Protein AF-A0A9K3DN41-F1 (afdb_monomer)

Organism: Helianthus annuus (NCBI:txid4232)

Solvent-accessible surface area (backbone atoms only — not comparable to full-atom values): 9254 Å² total; per-residue (Å²): 136,83,79,81,86,83,73,89,73,73,89,72,86,85,68,67,60,67,69,46,67,69,48,98,64,62,65,70,59,34,52,51,52,49,49,46,67,68,47,68,60,50,66,60,47,51,52,51,35,56,78,68,56,52,70,93,49,90,78,83,83,76,79,87,77,72,82,75,77,80,87,76,89,66,69,100,82,67,77,88,73,93,72,80,91,76,95,65,92,69,74,60,48,9,84,88,74,70,71,47,57,52,33,24,34,35,72,85,71,53,66,26,20,50,87,76,44,72,83,50,61,48,38,94,88,76,67,46,73,53,85,41,78,44,74,61,127

Sequence (137 aa):
MGYPSGKKQTILVFVNFTDIMSKNTNQPKRETEFALNALMEIPSQYQATVELNLLGAQTGYSPGTVPLPPPFAGNPHEMPTSSSSTNDNKVSVCPICLTRPKDLTFGCGHQTCCECGVELSYCPFCGNLIQTKVVLR

pLDDT: mean 82.21, std 17.53, range [37.19, 97.81]

InterPro domains:
  IPR001841 Zinc finger, RING-type [PS50089] (94-126)
  IPR010734 Copine, C-terminal [PF07002] (10-56)
  IPR013083 Zinc finger, RING/FYVE/PHD-type [G3DSA:3.30.40.10] (74-136)
  IPR052079 E3 ubiquitin-ligases/Copine domain-containing protein [PTHR45751] (14-127)

Secondary structure (DSSP, 8-state):
-PPPTT----------HHHHHTSSS-HHHHHHHHHHHHHTTHHHHHHHHHHTT-TT---S-----PPPPP---S-TT---------------B-TTTSSSB--EEETTS-EE-HHHHTT-SB-TTT--B---EEE--

Radius of gyration: 24.78 Å; Cα contacts (8 Å, |Δi|>4): 104; chains: 1; bounding box: 57×48×57 Å

Foldseek 3Di:
DDDDPDDPLPPDADDDLCVLVVDPDDPVVSVVVRCCSVPVSVVVNVVVCVVVVVVPDDDDDDPPDDDDDPDDPDDPPDDDDDDDDDDDPDQPAFSVVSPHHFQKAFPVGDTGNCVVPVPDQADPPPRDGGPDMDGHD

Structure (mmCIF, N/CA/C/O backbone):
data_AF-A0A9K3DN41-F1
#
_entry.id   AF-A0A9K3DN41-F1
#
loop_
_atom_site.group_PDB
_atom_site.id
_atom_site.type_symbol
_atom_site.label_atom_id
_atom_site.label_alt_id
_atom_site.label_comp_id
_atom_site.label_asym_id
_atom_site.label_entity_id
_atom_site.label_seq_id
_atom_site.pdbx_PDB_ins_code
_atom_site.Cartn_x
_atom_site.Cartn_y
_atom_site.Cartn_z
_atom_site.occupancy
_atom_site.B_iso_or_equiv
_atom_site.auth_seq_id
_atom_site.auth_comp_id
_atom_site.auth_asym_id
_atom_site.auth_atom_id
_atom_site.pdbx_PDB_model_num
ATOM 1 N N . MET A 1 1 ? -17.268 23.941 -5.998 1.00 37.19 1 MET A N 1
ATOM 2 C CA . MET A 1 1 ? -17.872 23.133 -4.917 1.00 37.19 1 MET A CA 1
ATOM 3 C C . MET A 1 1 ? -17.179 23.486 -3.612 1.00 37.19 1 MET A C 1
ATOM 5 O O . MET A 1 1 ? -15.993 23.214 -3.486 1.00 37.19 1 MET A O 1
ATOM 9 N N . GLY A 1 2 ? -17.865 24.186 -2.707 1.00 37.84 2 GLY A N 1
ATOM 10 C CA . GLY A 1 2 ? -17.307 24.565 -1.408 1.00 37.84 2 GLY A CA 1
ATOM 11 C C . GLY A 1 2 ? -17.416 23.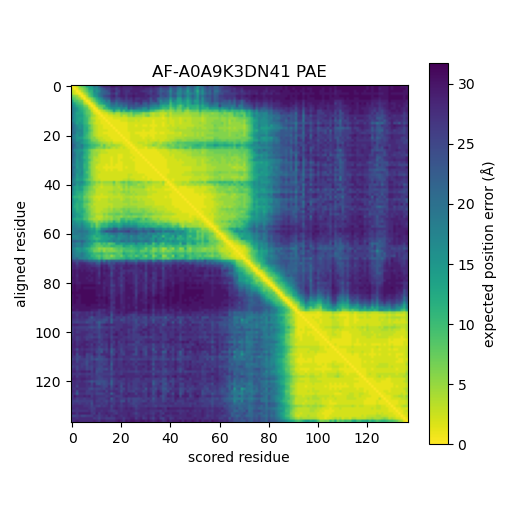407 -0.421 1.00 37.84 2 GLY A C 1
ATOM 12 O O . GLY A 1 2 ? -18.501 22.861 -0.247 1.00 37.84 2 GLY A O 1
ATOM 13 N N . TYR A 1 3 ? -16.304 23.034 0.210 1.00 45.03 3 TYR A N 1
ATOM 14 C CA . TYR A 1 3 ? -16.332 22.180 1.394 1.00 45.03 3 TYR A CA 1
ATOM 15 C C . TYR A 1 3 ? -16.987 22.969 2.538 1.00 45.03 3 TYR A C 1
ATOM 17 O O . TYR A 1 3 ? -16.561 24.100 2.792 1.00 45.03 3 TYR A O 1
ATOM 25 N N . PRO A 1 4 ? -18.010 22.437 3.228 1.00 48.12 4 PRO A N 1
ATOM 26 C CA . PRO A 1 4 ? -18.572 23.117 4.381 1.00 48.12 4 PRO A CA 1
ATOM 27 C C . PRO A 1 4 ? -17.527 23.151 5.502 1.00 48.12 4 PRO A C 1
ATOM 29 O O . PRO A 1 4 ? -17.082 22.121 6.010 1.00 48.12 4 PRO A O 1
ATOM 32 N N . SER A 1 5 ? -17.114 24.366 5.857 1.00 50.06 5 SER A N 1
ATOM 33 C CA . SER A 1 5 ? -16.252 24.664 6.998 1.00 50.06 5 SER A CA 1
ATOM 34 C C . SER A 1 5 ? -16.802 24.043 8.282 1.00 50.06 5 SER A C 1
ATOM 36 O O . SER A 1 5 ? -17.926 24.338 8.678 1.00 50.06 5 SER A O 1
ATOM 38 N N . GLY A 1 6 ? -15.980 23.254 8.981 1.00 46.38 6 GLY A N 1
ATOM 39 C CA . GLY A 1 6 ? -16.105 23.116 10.438 1.00 46.38 6 GLY A CA 1
ATOM 40 C C . GLY A 1 6 ? -15.994 21.715 11.034 1.00 46.38 6 GLY A C 1
ATOM 41 O O . GLY A 1 6 ? -15.685 21.616 12.217 1.00 46.38 6 GLY A O 1
ATOM 42 N N . LYS A 1 7 ? -16.164 20.631 10.271 1.00 46.91 7 LYS A N 1
ATOM 43 C CA . LYS A 1 7 ? -15.914 19.272 10.784 1.00 46.91 7 LYS A CA 1
ATOM 44 C C . LYS A 1 7 ? -14.657 18.717 10.128 1.00 46.91 7 LYS A C 1
ATOM 46 O O . LYS A 1 7 ? -14.680 18.337 8.962 1.00 46.91 7 LYS A O 1
ATOM 51 N N . LYS A 1 8 ? -13.537 18.701 10.859 1.00 52.62 8 LYS A N 1
ATOM 52 C CA . LYS A 1 8 ? -12.343 17.940 10.463 1.00 52.62 8 LYS A CA 1
ATOM 53 C C . LYS A 1 8 ? -12.687 16.449 10.565 1.00 52.62 8 LYS A C 1
ATOM 55 O O . LYS A 1 8 ? -12.373 15.821 11.567 1.00 52.62 8 LYS A O 1
ATOM 60 N N . GLN A 1 9 ? -13.401 15.905 9.582 1.00 57.22 9 GLN A N 1
ATOM 61 C CA . GLN A 1 9 ? -13.602 14.465 9.488 1.00 57.22 9 GLN A CA 1
ATOM 62 C C . GLN A 1 9 ? -12.306 13.881 8.928 1.00 57.22 9 GLN A C 1
ATOM 64 O O . GLN A 1 9 ? -12.008 14.021 7.741 1.00 57.22 9 GLN A O 1
ATOM 69 N N . THR A 1 10 ? -11.481 13.314 9.802 1.00 66.62 10 THR A N 1
ATOM 70 C CA . THR A 1 10 ? -10.235 12.669 9.402 1.00 66.62 10 THR A CA 1
ATOM 71 C C . THR A 1 10 ? -10.584 11.453 8.542 1.00 66.62 10 THR A C 1
ATOM 73 O O . THR A 1 10 ? -11.185 10.502 9.024 1.00 66.62 10 THR A O 1
ATOM 76 N N . ILE A 1 11 ? -10.262 11.501 7.247 1.00 74.44 11 ILE A N 1
ATOM 77 C CA . ILE A 1 11 ? -10.461 10.385 6.300 1.00 74.44 11 ILE A CA 1
ATOM 78 C C . ILE A 1 11 ? -9.337 9.340 6.366 1.00 74.44 11 ILE A C 1
ATOM 80 O O . ILE A 1 11 ? -9.436 8.277 5.763 1.00 74.44 11 ILE A O 1
ATOM 84 N N . LEU A 1 12 ? -8.245 9.662 7.062 1.00 82.00 12 LEU A N 1
ATOM 85 C CA . LEU A 1 12 ? -7.037 8.851 7.154 1.00 82.00 12 LEU A CA 1
ATOM 86 C C . LEU A 1 12 ? -6.691 8.603 8.617 1.00 82.00 12 LEU A C 1
ATOM 88 O O . LEU A 1 12 ? -6.321 9.531 9.331 1.00 82.00 12 LEU A O 1
ATOM 92 N N . VAL A 1 13 ? -6.744 7.343 9.032 1.00 84.44 13 VAL A N 1
ATOM 93 C CA . VAL A 1 13 ? -6.265 6.924 10.352 1.00 84.44 13 VAL A CA 1
ATOM 94 C C . VAL A 1 13 ? -4.866 6.355 10.207 1.00 84.44 13 VAL A C 1
ATOM 96 O O . VAL A 1 13 ? -4.616 5.511 9.347 1.00 84.44 13 VAL A O 1
ATOM 99 N N . PHE A 1 14 ? -3.952 6.801 11.061 1.00 90.56 14 PHE A N 1
ATOM 100 C CA . PHE A 1 14 ? -2.655 6.162 11.225 1.00 90.56 14 PHE A CA 1
ATOM 101 C C . PHE A 1 14 ? -2.670 5.302 12.488 1.00 90.56 14 PHE A C 1
ATOM 103 O O . PHE A 1 14 ? -3.004 5.789 13.566 1.00 90.56 14 PHE A O 1
ATOM 110 N N . VAL A 1 15 ? -2.271 4.036 12.362 1.00 93.81 15 VAL A N 1
ATOM 111 C CA . VAL A 1 15 ? -2.147 3.106 13.489 1.00 93.81 15 VAL A CA 1
ATOM 112 C C . VAL A 1 15 ? -0.706 2.630 13.577 1.00 93.81 15 VAL A C 1
ATOM 114 O O . VAL A 1 15 ? -0.204 1.984 12.656 1.00 93.81 15 VAL A O 1
ATOM 117 N N . ASN A 1 16 ? -0.037 2.909 14.698 1.00 95.81 16 ASN A N 1
ATOM 118 C CA . ASN A 1 16 ? 1.309 2.398 14.932 1.00 95.81 16 ASN A CA 1
ATOM 119 C C . ASN A 1 16 ? 1.251 0.947 15.435 1.00 95.81 16 ASN A C 1
ATOM 121 O O . ASN A 1 16 ? 1.105 0.680 16.628 1.00 95.81 16 ASN A O 1
ATOM 125 N N . PHE A 1 17 ? 1.366 0.003 14.502 1.00 96.69 17 PHE A N 1
ATOM 126 C CA . PHE A 1 17 ? 1.354 -1.427 14.803 1.00 96.69 17 PHE A CA 1
ATOM 127 C C . PHE A 1 17 ? 2.471 -1.835 15.773 1.00 96.69 17 PHE A C 1
ATOM 129 O O . PHE A 1 17 ? 2.217 -2.566 16.728 1.00 96.69 17 PHE A O 1
ATOM 136 N N . THR A 1 18 ? 3.695 -1.352 15.552 1.00 96.75 18 THR A N 1
ATOM 137 C CA . THR A 1 18 ? 4.868 -1.717 16.358 1.00 96.75 18 THR A CA 1
ATOM 138 C C . THR A 1 18 ? 4.698 -1.275 17.809 1.00 96.75 18 THR A C 1
ATOM 140 O O . THR A 1 18 ? 4.949 -2.056 18.728 1.00 96.75 18 THR A O 1
ATOM 143 N N . ASP A 1 19 ? 4.206 -0.056 18.032 1.00 96.88 19 ASP A N 1
ATOM 144 C CA . ASP A 1 19 ? 3.971 0.464 19.382 1.00 96.88 19 ASP A CA 1
ATOM 145 C C . ASP A 1 19 ? 2.906 -0.351 20.120 1.00 96.88 19 ASP A C 1
ATOM 147 O O . ASP A 1 19 ? 3.066 -0.647 21.300 1.00 96.88 19 ASP A O 1
ATOM 151 N N . ILE A 1 20 ? 1.830 -0.759 19.439 1.00 96.69 20 ILE A N 1
ATOM 152 C CA . ILE A 1 20 ? 0.770 -1.580 20.046 1.00 96.69 20 ILE A CA 1
ATOM 153 C C . ILE A 1 20 ? 1.289 -2.992 20.339 1.00 96.69 20 ILE A C 1
ATOM 155 O O . ILE A 1 20 ? 1.073 -3.529 21.430 1.00 96.69 20 ILE A O 1
ATOM 159 N N . MET A 1 21 ? 2.015 -3.588 19.394 1.00 94.81 21 MET A N 1
ATOM 160 C CA . MET A 1 21 ? 2.496 -4.960 19.526 1.00 94.81 21 MET A CA 1
ATOM 161 C C . MET A 1 21 ? 3.679 -5.100 20.486 1.00 94.81 21 MET A C 1
ATOM 163 O O . MET A 1 21 ? 3.864 -6.175 21.050 1.00 94.81 21 MET A O 1
ATOM 167 N N . SER A 1 22 ? 4.443 -4.041 20.751 1.00 96.75 22 SER A N 1
ATOM 168 C CA . SER A 1 22 ? 5.559 -4.064 21.712 1.00 96.75 22 SER A CA 1
ATOM 169 C C . SER A 1 22 ? 5.128 -3.964 23.183 1.00 96.75 22 SER A C 1
ATOM 171 O O . SER A 1 22 ? 5.945 -4.180 24.079 1.00 96.75 22 SER A O 1
ATOM 173 N N . LYS A 1 23 ? 3.847 -3.691 23.470 1.00 95.38 23 LYS A N 1
ATOM 174 C CA . LYS A 1 23 ? 3.339 -3.581 24.846 1.00 95.38 23 LYS A CA 1
ATOM 175 C C . LYS A 1 23 ? 3.438 -4.901 25.603 1.00 95.38 23 LYS A C 1
ATOM 177 O O . LYS A 1 23 ? 3.068 -5.958 25.096 1.00 95.38 23 LYS A O 1
ATOM 182 N N . ASN A 1 24 ? 3.818 -4.822 26.876 1.00 95.69 24 ASN A N 1
ATOM 183 C CA . ASN A 1 24 ? 3.861 -5.968 27.785 1.00 95.69 24 ASN A CA 1
ATOM 184 C C . ASN A 1 24 ? 2.451 -6.357 28.280 1.00 95.69 24 ASN A C 1
ATOM 186 O O . ASN A 1 24 ? 2.097 -6.162 29.441 1.00 95.69 24 ASN A O 1
ATOM 190 N N . THR A 1 25 ? 1.600 -6.836 27.371 1.00 95.31 25 THR A N 1
ATOM 191 C CA . THR A 1 25 ? 0.258 -7.352 27.672 1.00 95.31 25 THR A CA 1
ATOM 192 C C . THR A 1 25 ? -0.034 -8.601 26.840 1.00 95.31 25 THR A C 1
ATOM 194 O O . THR A 1 25 ? 0.643 -8.883 25.849 1.00 95.31 25 THR A O 1
ATOM 1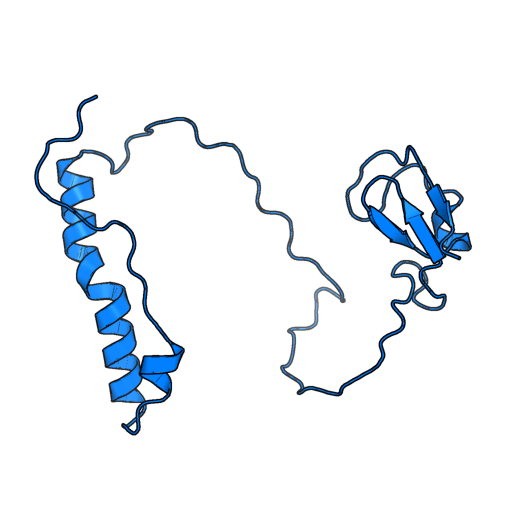97 N N . ASN A 1 26 ? -1.062 -9.358 27.227 1.00 95.62 26 ASN A N 1
ATOM 198 C CA . ASN A 1 26 ? -1.452 -10.565 26.502 1.00 95.62 26 ASN A CA 1
ATOM 199 C C . ASN A 1 26 ? -1.823 -10.239 25.045 1.00 95.62 26 ASN A C 1
ATOM 201 O O . ASN A 1 26 ? -2.465 -9.228 24.767 1.00 95.62 26 ASN A O 1
ATOM 205 N N . GLN A 1 27 ? -1.449 -11.122 24.118 1.00 95.06 27 GLN A N 1
ATOM 206 C CA . GLN A 1 27 ? -1.724 -10.990 22.683 1.00 95.06 27 GLN A CA 1
ATOM 207 C C . GLN A 1 27 ? -3.165 -10.578 22.324 1.00 95.06 27 GLN A C 1
ATOM 209 O O . GLN A 1 27 ? -3.299 -9.578 21.620 1.00 95.06 27 GLN A O 1
ATOM 214 N N . PRO A 1 28 ? -4.235 -11.210 22.853 1.00 97.81 28 PRO A N 1
ATOM 215 C CA . PRO A 1 28 ? -5.602 -10.809 22.504 1.00 97.81 28 PRO A CA 1
ATOM 216 C C . PRO A 1 28 ? -5.908 -9.354 22.879 1.00 97.81 28 PRO A C 1
ATOM 218 O O . PRO A 1 28 ? -6.701 -8.688 22.217 1.00 97.81 28 PRO A O 1
ATOM 221 N N . LYS A 1 29 ? -5.250 -8.820 23.916 1.00 97.44 29 LYS A N 1
ATOM 222 C CA . LYS A 1 29 ? -5.409 -7.422 24.321 1.00 97.44 29 LYS A CA 1
ATOM 223 C C . LYS A 1 29 ? -4.737 -6.468 23.330 1.00 97.44 29 LYS A C 1
ATOM 225 O O . LYS A 1 29 ? -5.3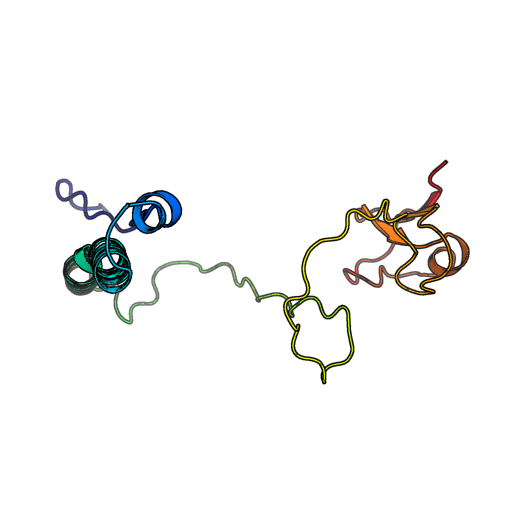33 -5.450 22.997 1.00 97.44 29 LYS A O 1
ATOM 230 N N . ARG A 1 30 ? -3.548 -6.817 22.824 1.00 96.94 30 ARG A N 1
ATOM 231 C CA . ARG A 1 30 ? -2.844 -6.050 21.778 1.00 96.94 30 ARG A CA 1
ATOM 232 C C . ARG A 1 30 ? -3.601 -6.077 20.450 1.00 96.94 30 ARG A C 1
ATOM 234 O O . ARG A 1 30 ? -3.750 -5.041 19.816 1.00 96.94 30 ARG A O 1
ATOM 241 N N . GLU A 1 31 ? -4.132 -7.233 20.062 1.00 97.12 31 GLU A N 1
ATOM 242 C CA . GLU A 1 31 ? -4.963 -7.381 18.859 1.00 97.12 31 GLU A CA 1
ATOM 243 C C . GLU A 1 31 ? -6.257 -6.570 18.958 1.00 97.12 31 GLU A C 1
ATOM 245 O O . GLU A 1 31 ? -6.599 -5.844 18.027 1.00 97.12 31 GLU A O 1
ATOM 250 N N . THR A 1 32 ? -6.937 -6.628 20.110 1.00 97.25 32 THR A N 1
ATOM 251 C CA . THR A 1 32 ? -8.135 -5.814 20.368 1.00 97.25 32 THR A CA 1
ATOM 252 C C . THR A 1 32 ? -7.808 -4.326 20.297 1.00 97.25 32 THR A C 1
ATOM 254 O O . THR A 1 32 ? -8.548 -3.561 19.689 1.00 97.25 32 THR A O 1
ATOM 257 N N . GLU A 1 33 ? -6.686 -3.906 20.885 1.00 96.06 33 GLU A N 1
ATOM 258 C CA . GLU A 1 33 ? -6.240 -2.516 20.824 1.00 96.06 33 GLU A CA 1
ATOM 259 C C . GLU A 1 33 ? -5.918 -2.079 19.389 1.00 96.06 33 GLU A C 1
ATOM 261 O O . GLU A 1 33 ? -6.314 -0.989 18.976 1.00 96.06 33 GLU A O 1
ATOM 266 N N . PHE A 1 34 ? -5.239 -2.920 18.610 1.00 96.88 34 PHE A N 1
ATOM 267 C CA . PHE A 1 34 ? -4.965 -2.649 17.202 1.00 96.88 34 PHE A CA 1
ATOM 268 C C . PHE A 1 34 ? -6.259 -2.504 16.397 1.00 96.88 34 PHE A C 1
ATOM 270 O O . PHE A 1 34 ? -6.436 -1.503 15.705 1.00 96.88 34 PHE A O 1
ATOM 277 N N . ALA A 1 35 ? -7.184 -3.458 16.533 1.00 95.94 35 ALA A N 1
ATOM 278 C CA . ALA A 1 35 ? -8.468 -3.431 15.843 1.00 95.94 35 ALA A CA 1
ATOM 279 C C . ALA A 1 35 ? -9.285 -2.188 16.220 1.00 95.94 35 ALA A C 1
ATOM 281 O O . ALA A 1 35 ? -9.838 -1.523 15.350 1.00 95.94 35 ALA A O 1
ATOM 282 N N . LEU A 1 36 ? -9.316 -1.829 17.503 1.00 94.06 36 LEU A N 1
ATOM 283 C CA . LEU A 1 36 ? -10.023 -0.644 17.973 1.00 94.06 36 LEU A CA 1
ATOM 284 C C . LEU A 1 36 ? -9.416 0.630 17.364 1.00 94.06 36 LEU A C 1
ATOM 286 O O . LEU A 1 36 ? -10.129 1.415 16.748 1.00 94.06 36 LEU A O 1
ATOM 290 N N . ASN A 1 37 ? -8.098 0.810 17.424 1.00 91.69 37 ASN A N 1
ATOM 291 C CA . ASN A 1 37 ? -7.464 1.989 16.825 1.00 91.69 37 ASN A CA 1
ATOM 292 C C . ASN A 1 37 ? -7.625 2.049 15.296 1.00 91.69 37 ASN A C 1
ATOM 294 O O . ASN A 1 37 ? -7.746 3.136 14.743 1.00 91.69 37 ASN A O 1
ATOM 298 N N . ALA A 1 38 ? -7.658 0.903 14.611 1.00 92.88 38 ALA A N 1
ATOM 299 C CA . ALA A 1 38 ? -7.824 0.851 13.160 1.00 92.88 38 ALA A CA 1
ATOM 300 C C . ALA A 1 38 ? -9.262 1.100 12.691 1.00 92.88 38 ALA A C 1
ATOM 302 O O . ALA A 1 38 ? -9.461 1.622 11.596 1.00 92.88 38 ALA A O 1
ATOM 303 N N . LEU A 1 39 ? -10.262 0.707 13.486 1.00 92.38 39 LEU A N 1
ATOM 304 C CA . LEU A 1 39 ? -11.646 0.618 13.015 1.00 92.38 39 LEU A CA 1
ATOM 305 C C . LEU A 1 39 ? -12.581 1.670 13.617 1.00 92.38 39 LEU A C 1
ATOM 307 O O . LEU A 1 39 ? -13.629 1.932 13.032 1.00 92.38 39 LE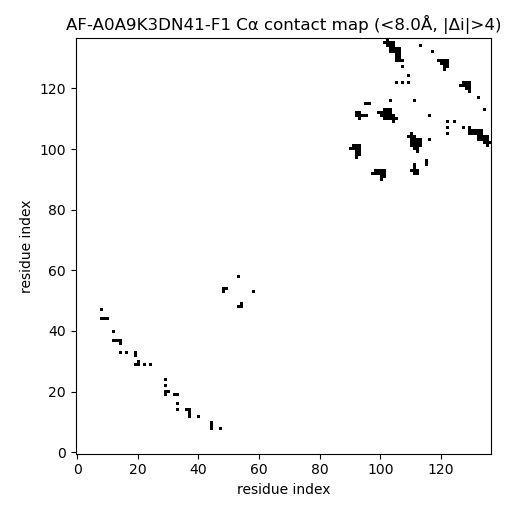U A O 1
ATOM 311 N N . MET A 1 40 ? -12.245 2.287 14.754 1.00 87.44 40 MET A N 1
ATOM 312 C CA . MET A 1 40 ? -13.198 3.140 15.483 1.00 87.44 40 MET A CA 1
ATOM 313 C C . MET A 1 40 ? -13.638 4.395 14.724 1.00 87.44 40 MET A C 1
ATOM 315 O O . MET A 1 40 ? -14.741 4.886 14.960 1.00 87.44 40 MET A O 1
ATOM 319 N N . GLU A 1 41 ? -12.832 4.905 13.793 1.00 86.25 41 GLU A N 1
ATOM 320 C CA . GLU A 1 41 ? -13.232 6.064 12.986 1.00 86.25 41 GLU A CA 1
ATOM 321 C C . GLU A 1 41 ? -14.097 5.681 11.774 1.00 86.25 41 GLU A C 1
ATOM 323 O O . GLU A 1 41 ? -14.862 6.521 11.287 1.00 86.25 41 GLU A O 1
ATOM 328 N N . ILE A 1 42 ? -14.060 4.416 11.333 1.00 88.69 42 ILE A N 1
ATOM 329 C CA . ILE A 1 42 ? -14.737 3.947 10.112 1.00 88.69 42 ILE A CA 1
ATOM 330 C C . ILE A 1 42 ? -16.253 4.210 10.140 1.00 88.69 42 ILE A C 1
ATOM 332 O O . ILE A 1 42 ? -16.762 4.721 9.141 1.00 88.69 42 ILE A O 1
ATOM 336 N N . PRO A 1 43 ? -17.007 3.954 11.234 1.00 91.38 43 PRO A N 1
ATOM 337 C CA . PRO A 1 43 ? -18.444 4.239 11.259 1.00 91.38 43 PRO A CA 1
ATOM 338 C C . PRO A 1 43 ? -18.775 5.714 11.001 1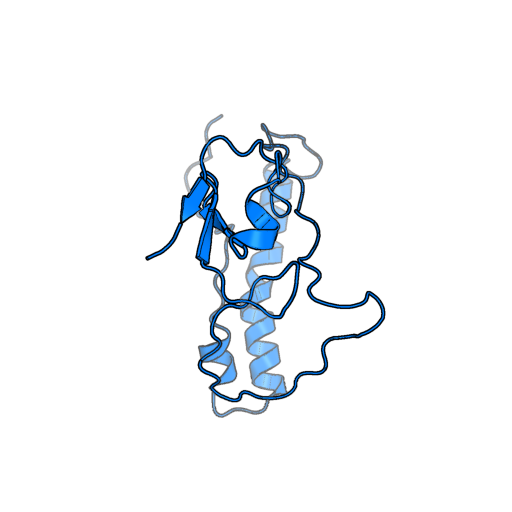.00 91.38 43 PRO A C 1
ATOM 340 O O . PRO A 1 43 ? -19.696 6.025 10.246 1.00 91.38 43 PRO A O 1
ATOM 343 N N . SER A 1 44 ? -18.002 6.628 11.591 1.00 87.50 44 SER A N 1
ATOM 344 C CA . SER A 1 44 ? -18.203 8.072 11.420 1.00 87.50 44 SER A CA 1
ATOM 345 C C . SER A 1 44 ? -17.811 8.551 10.018 1.00 87.50 44 SER A C 1
ATOM 347 O O . SER A 1 44 ? -18.509 9.369 9.420 1.00 87.50 44 SER A O 1
ATOM 349 N N . GLN A 1 45 ? -16.734 7.994 9.456 1.00 88.19 45 GLN A N 1
ATOM 350 C CA . GLN A 1 45 ? -16.301 8.264 8.085 1.00 88.19 45 GLN A CA 1
ATOM 351 C C . GLN A 1 45 ? -17.348 7.779 7.079 1.00 88.19 45 GLN A C 1
ATOM 353 O O . GLN A 1 45 ? -17.712 8.524 6.171 1.00 88.19 45 GLN A O 1
ATOM 358 N N . TYR A 1 46 ? -17.891 6.574 7.275 1.00 90.75 46 TYR A N 1
ATOM 359 C CA . TYR A 1 46 ? -18.977 6.045 6.456 1.00 90.75 46 TYR A CA 1
ATOM 360 C C . TYR A 1 46 ? -20.186 6.987 6.467 1.00 90.75 46 TYR A C 1
ATOM 362 O O . TYR A 1 46 ? -20.646 7.396 5.402 1.00 90.75 46 TYR A O 1
ATOM 370 N N . GLN A 1 47 ? -20.649 7.410 7.647 1.00 91.12 47 GLN A N 1
ATOM 371 C CA . GLN A 1 47 ? -21.763 8.359 7.754 1.00 91.12 47 GLN A CA 1
ATOM 372 C C . GLN A 1 47 ? -21.479 9.673 7.016 1.00 91.12 47 GLN A C 1
ATOM 374 O O . GLN A 1 47 ? -22.330 10.139 6.262 1.00 91.12 47 GLN A O 1
ATOM 379 N N . ALA A 1 48 ? -20.266 10.220 7.129 1.00 88.88 48 ALA A N 1
ATOM 380 C CA . ALA A 1 48 ? -19.884 11.412 6.377 1.00 88.88 48 ALA A CA 1
ATOM 381 C C . ALA A 1 48 ? -19.937 11.188 4.852 1.00 88.88 48 ALA A C 1
ATOM 383 O O . ALA A 1 48 ? -20.405 12.058 4.119 1.00 88.88 48 ALA A O 1
ATOM 384 N N . THR A 1 49 ? -19.517 10.020 4.349 1.00 89.06 49 THR A N 1
ATOM 385 C CA . THR A 1 49 ? -19.619 9.706 2.908 1.00 89.06 49 THR A CA 1
ATOM 386 C C . THR A 1 49 ? -21.062 9.553 2.420 1.00 89.06 49 THR A C 1
ATOM 388 O O . THR A 1 49 ? -21.343 9.899 1.270 1.00 89.06 49 THR A O 1
ATOM 391 N N . VAL A 1 50 ? -21.976 9.093 3.288 1.00 90.44 50 VAL A N 1
ATOM 392 C CA . VAL A 1 50 ? -23.424 9.063 3.023 1.00 90.44 50 VAL A CA 1
ATOM 393 C C . VAL A 1 50 ? -23.966 10.492 2.923 1.00 90.44 50 VAL A C 1
ATOM 395 O O . VAL A 1 50 ? -24.585 10.834 1.920 1.00 90.44 50 VAL A O 1
ATOM 398 N N . GLU A 1 51 ? -23.696 11.346 3.918 1.00 91.69 51 GLU A N 1
ATOM 399 C CA . GLU A 1 51 ? -24.171 12.742 3.956 1.00 91.69 51 GLU A CA 1
ATOM 400 C C . GLU A 1 51 ? -23.666 13.572 2.766 1.00 91.69 51 GLU A C 1
ATOM 402 O O . GLU A 1 51 ? -24.385 14.413 2.225 1.00 91.69 51 GLU A O 1
ATOM 407 N N . LEU A 1 52 ? -22.435 13.310 2.325 1.00 88.00 52 LEU A N 1
ATOM 408 C CA . LEU A 1 52 ? -21.820 13.974 1.177 1.00 88.00 52 LEU A CA 1
ATOM 409 C C . LEU A 1 52 ? -22.234 13.372 -0.178 1.00 88.00 52 LEU A C 1
ATOM 411 O O . LEU A 1 52 ? -21.773 13.859 -1.208 1.00 88.00 52 LEU A O 1
ATOM 415 N N . ASN A 1 53 ? -23.096 12.345 -0.198 1.00 87.38 53 ASN A N 1
ATOM 416 C CA . ASN A 1 53 ? -23.530 11.625 -1.405 1.00 87.38 53 ASN A CA 1
ATOM 417 C C . ASN A 1 53 ? -22.357 11.124 -2.272 1.00 87.38 53 ASN A C 1
ATOM 419 O O . ASN A 1 53 ? -22.421 11.144 -3.499 1.00 87.38 53 ASN A O 1
ATOM 423 N N . LEU A 1 54 ? -21.267 10.686 -1.635 1.00 87.00 54 LEU A N 1
ATOM 424 C CA . LEU A 1 54 ? -20.096 10.139 -2.331 1.00 87.00 54 LEU A CA 1
ATOM 425 C C . LEU A 1 54 ? -20.273 8.653 -2.667 1.00 87.00 54 LEU A C 1
ATOM 427 O O . LEU A 1 54 ? -19.633 8.137 -3.581 1.00 87.00 54 LEU A O 1
ATOM 431 N N . LEU A 1 55 ? -21.145 7.951 -1.940 1.00 87.62 55 LEU A N 1
ATOM 432 C CA . LEU A 1 55 ? -21.421 6.537 -2.178 1.00 87.62 55 LEU A CA 1
ATOM 433 C C . LEU A 1 55 ? -22.170 6.344 -3.500 1.00 87.62 55 LEU A C 1
ATOM 435 O O . LEU A 1 55 ? -23.258 6.876 -3.697 1.00 87.62 55 LEU A O 1
ATOM 439 N N . GLY A 1 56 ? -21.578 5.564 -4.406 1.00 84.94 56 GLY A N 1
ATOM 440 C CA . GLY A 1 56 ? -22.152 5.268 -5.723 1.00 84.94 56 GLY A CA 1
ATOM 441 C C . GLY A 1 56 ? -22.058 6.412 -6.740 1.00 84.94 56 GLY A C 1
ATOM 442 O O . GLY A 1 56 ? -22.384 6.205 -7.906 1.00 84.94 56 GLY A O 1
ATOM 443 N N . ALA A 1 57 ? -21.581 7.594 -6.340 1.00 84.62 57 ALA A N 1
ATOM 444 C CA . ALA A 1 57 ? -21.366 8.716 -7.242 1.00 84.62 57 ALA A CA 1
ATOM 445 C C . ALA A 1 57 ? -19.984 8.621 -7.906 1.00 84.62 57 ALA A C 1
ATOM 447 O O . ALA A 1 57 ? -18.961 8.487 -7.237 1.00 84.62 57 ALA A O 1
ATOM 448 N N . GLN A 1 58 ? -19.930 8.738 -9.235 1.00 80.38 58 GLN A N 1
ATOM 449 C CA . GLN A 1 58 ? -18.659 8.869 -9.944 1.00 80.38 58 GLN A CA 1
ATOM 450 C C . GLN A 1 58 ? -18.208 10.333 -9.895 1.00 80.38 58 GLN A C 1
ATOM 452 O O . GLN A 1 58 ? -18.632 11.160 -10.700 1.00 80.38 58 GLN A O 1
ATOM 457 N N . THR A 1 59 ? -17.370 10.669 -8.916 1.00 70.56 59 THR A N 1
ATOM 458 C CA . THR A 1 59 ? -16.849 12.030 -8.743 1.00 70.56 59 THR A CA 1
ATOM 459 C C . THR A 1 59 ? -15.373 12.099 -9.136 1.00 70.56 59 THR A C 1
ATOM 461 O O . THR A 1 59 ? -14.535 11.461 -8.504 1.00 70.56 59 THR A O 1
ATOM 464 N N . GLY A 1 60 ? -15.040 12.912 -10.142 1.00 70.31 60 GLY A N 1
ATOM 465 C CA . GLY A 1 60 ? -13.656 13.229 -10.517 1.00 70.31 60 GLY A CA 1
ATOM 466 C C . GLY A 1 60 ? -13.042 12.344 -11.608 1.00 70.31 60 GLY A C 1
ATOM 467 O O . GLY A 1 60 ? -13.718 11.559 -12.266 1.00 70.31 60 GLY A O 1
ATOM 468 N N . TYR A 1 61 ? -11.736 12.523 -11.817 1.00 77.31 61 TYR A N 1
ATOM 469 C CA . TYR A 1 61 ? -10.916 11.772 -12.768 1.00 77.31 61 TYR A CA 1
ATOM 470 C C . TYR A 1 61 ? -9.999 10.833 -11.982 1.00 77.31 61 TYR A C 1
ATOM 472 O O . TYR A 1 61 ? -9.062 11.290 -11.326 1.00 77.31 61 TYR A O 1
ATOM 480 N N . SER A 1 62 ? -10.264 9.528 -12.024 1.00 73.50 62 SER A N 1
ATOM 481 C CA . SER A 1 62 ? -9.293 8.533 -11.574 1.00 73.50 62 SER A CA 1
ATOM 482 C C . SER A 1 62 ? -8.254 8.366 -12.686 1.00 73.50 62 SER A C 1
ATOM 484 O O . SER A 1 62 ? -8.630 7.900 -13.768 1.00 73.50 62 SER A O 1
ATOM 486 N N . PRO A 1 63 ? -6.972 8.724 -12.483 1.00 75.38 63 PRO A N 1
ATOM 487 C CA . PRO A 1 63 ? -5.941 8.314 -13.425 1.00 75.38 63 PRO A CA 1
ATOM 488 C C . PRO A 1 63 ? -6.027 6.792 -13.530 1.00 75.38 63 PRO A C 1
ATOM 490 O O . PRO A 1 63 ? -6.079 6.117 -12.506 1.00 75.38 63 PRO A O 1
ATOM 493 N N . GLY A 1 64 ? -6.148 6.263 -14.748 1.00 79.12 64 GLY A N 1
ATOM 494 C CA . GLY A 1 64 ? -6.328 4.834 -15.015 1.00 79.12 64 GLY A CA 1
ATOM 495 C C . GLY A 1 64 ? -5.080 4.023 -14.669 1.00 79.12 64 GLY A C 1
ATOM 496 O O . GLY A 1 64 ? -4.447 3.446 -15.546 1.00 79.12 64 GLY A O 1
ATOM 497 N N . THR A 1 65 ? -4.684 4.023 -13.399 1.00 83.06 65 THR A N 1
ATOM 498 C CA . THR A 1 65 ? -3.557 3.262 -12.882 1.00 83.06 65 THR A CA 1
ATOM 499 C C . THR A 1 65 ? -3.935 1.793 -12.898 1.00 83.06 65 THR A C 1
ATOM 501 O O . THR A 1 65 ? -4.777 1.349 -12.119 1.00 83.06 65 THR A O 1
ATOM 504 N N . VAL A 1 66 ? -3.314 1.046 -13.804 1.00 86.94 66 VAL A N 1
ATOM 505 C CA . VAL A 1 66 ? -3.423 -0.409 -13.868 1.00 86.94 66 VAL A CA 1
ATOM 506 C C . VAL A 1 66 ? -2.389 -0.997 -12.901 1.00 86.94 66 VAL A C 1
ATOM 508 O O . VAL A 1 66 ? -1.207 -0.667 -13.035 1.00 86.94 66 VAL A O 1
ATOM 511 N N . PRO A 1 67 ? -2.790 -1.832 -11.920 1.00 86.81 67 PRO A N 1
ATOM 512 C CA . PRO A 1 67 ? -1.839 -2.535 -11.067 1.00 86.81 67 PRO A CA 1
ATOM 513 C C . PRO A 1 67 ? -0.859 -3.340 -11.921 1.00 86.81 67 PRO A C 1
ATOM 515 O O . PRO A 1 67 ? -1.269 -4.069 -12.825 1.00 86.81 67 PRO A O 1
ATOM 518 N N . LEU A 1 68 ? 0.438 -3.207 -11.644 1.00 86.38 68 LEU A N 1
ATOM 519 C CA . LEU A 1 68 ? 1.440 -4.054 -12.283 1.00 86.38 68 LEU A CA 1
ATOM 520 C C . LEU A 1 68 ? 1.233 -5.513 -11.844 1.00 86.38 68 LEU A C 1
ATOM 522 O O .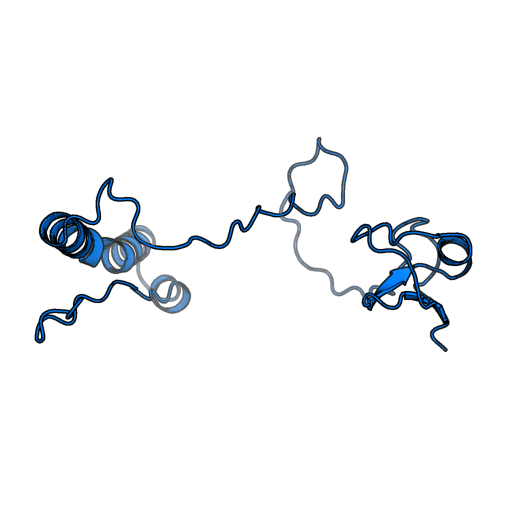 LEU A 1 68 ? 0.818 -5.751 -10.704 1.00 86.38 68 LEU A O 1
ATOM 526 N N . PRO A 1 69 ? 1.533 -6.498 -12.709 1.00 85.88 69 PRO A N 1
ATOM 527 C CA . PRO A 1 69 ? 1.560 -7.889 -12.282 1.00 85.88 69 PRO A CA 1
ATOM 528 C C . PRO A 1 69 ? 2.577 -8.059 -11.140 1.00 85.88 69 PRO A C 1
ATOM 530 O O . PRO A 1 69 ? 3.606 -7.372 -11.132 1.00 85.88 69 PRO A O 1
ATOM 533 N N . PRO A 1 70 ? 2.318 -8.955 -10.169 1.00 83.94 70 PRO A N 1
ATOM 534 C CA . PRO A 1 70 ? 3.279 -9.229 -9.112 1.00 83.94 70 PRO A CA 1
ATOM 535 C C . PRO A 1 70 ? 4.616 -9.666 -9.734 1.00 83.94 70 PRO A C 1
ATOM 537 O O . PRO A 1 70 ? 4.618 -10.424 -10.709 1.00 83.94 70 PRO A O 1
ATOM 540 N N . PRO A 1 71 ? 5.758 -9.193 -9.208 1.00 81.00 71 PRO A N 1
ATOM 541 C CA . PRO A 1 71 ? 7.063 -9.565 -9.733 1.00 81.00 71 PRO A CA 1
ATOM 542 C C . PRO A 1 71 ? 7.328 -11.046 -9.428 1.00 81.00 71 PRO A C 1
ATOM 544 O O . PRO A 1 71 ? 7.718 -11.405 -8.319 1.00 81.00 71 PRO A O 1
ATOM 547 N N . PHE A 1 72 ? 7.097 -11.924 -10.404 1.00 71.50 72 PHE A N 1
ATOM 548 C CA . PHE A 1 72 ? 7.440 -13.341 -10.295 1.00 71.50 72 PHE A CA 1
ATOM 549 C C . PHE A 1 72 ? 8.957 -13.518 -10.444 1.00 71.50 72 PHE A C 1
ATOM 551 O O . PHE A 1 72 ? 9.512 -13.295 -11.518 1.00 71.50 72 PHE A O 1
ATOM 558 N N . ALA A 1 73 ? 9.624 -13.942 -9.369 1.00 61.16 73 ALA A N 1
ATOM 559 C CA . ALA A 1 73 ? 11.028 -14.369 -9.374 1.00 61.16 73 ALA A CA 1
ATOM 560 C C . ALA A 1 73 ? 11.178 -15.897 -9.212 1.00 61.16 73 ALA A C 1
ATOM 562 O O . ALA A 1 73 ? 12.205 -16.373 -8.737 1.00 61.16 73 ALA A O 1
ATOM 563 N N . GLY A 1 74 ? 10.154 -16.674 -9.578 1.00 57.69 74 GLY A N 1
ATOM 564 C CA . GLY A 1 74 ? 10.151 -18.130 -9.439 1.00 57.69 74 GLY A CA 1
ATOM 565 C C . GLY A 1 74 ? 8.921 -18.780 -10.068 1.00 57.69 74 GLY A C 1
ATOM 566 O O . GLY A 1 74 ? 7.955 -18.097 -10.416 1.00 57.69 74 GLY A O 1
ATOM 567 N N . ASN A 1 75 ? 8.987 -20.102 -10.239 1.00 54.59 75 ASN A N 1
ATOM 568 C CA . ASN A 1 75 ? 7.932 -20.915 -10.840 1.00 54.59 75 ASN A CA 1
ATOM 569 C C . ASN A 1 75 ? 6.568 -20.674 -10.156 1.00 54.59 75 ASN A C 1
ATOM 571 O O . ASN A 1 75 ? 6.510 -20.602 -8.929 1.00 54.59 75 ASN A O 1
ATOM 575 N N . PRO A 1 76 ? 5.450 -20.648 -10.906 1.00 52.31 76 PRO A N 1
ATOM 576 C CA . PRO A 1 76 ? 4.103 -20.367 -10.383 1.00 52.31 76 PRO A CA 1
ATOM 577 C C . PRO A 1 76 ? 3.529 -21.426 -9.414 1.00 52.31 76 PRO A C 1
ATOM 579 O O . PRO A 1 76 ? 2.349 -21.365 -9.079 1.00 52.31 76 PRO A O 1
ATOM 582 N N . HIS A 1 77 ? 4.340 -22.381 -8.949 1.00 54.53 77 HIS A N 1
ATOM 583 C CA . HIS A 1 77 ? 3.935 -23.468 -8.053 1.00 54.53 77 HIS A CA 1
ATOM 584 C C . HIS A 1 77 ? 4.509 -23.390 -6.632 1.00 54.53 77 HIS A C 1
ATOM 586 O O . HIS A 1 77 ? 4.136 -24.221 -5.807 1.00 54.53 77 HIS A O 1
ATOM 592 N N . GLU A 1 78 ? 5.361 -22.417 -6.302 1.00 49.09 78 GLU A N 1
ATOM 593 C CA . GLU A 1 78 ? 5.963 -22.346 -4.965 1.00 49.09 78 GLU A CA 1
ATOM 594 C C . GLU A 1 78 ? 5.490 -21.115 -4.185 1.00 49.09 78 GLU A C 1
ATOM 596 O O . GLU A 1 78 ? 5.805 -19.967 -4.494 1.00 49.09 78 GLU A O 1
ATOM 601 N N . MET A 1 79 ? 4.701 -21.383 -3.145 1.00 49.22 79 MET A N 1
ATOM 602 C CA . MET A 1 79 ? 4.355 -20.435 -2.090 1.00 49.22 79 MET A CA 1
ATOM 603 C C . MET A 1 79 ? 5.644 -20.048 -1.340 1.00 49.22 79 MET A C 1
ATOM 605 O O . MET A 1 79 ? 6.420 -20.943 -0.992 1.00 49.22 79 MET A O 1
ATOM 609 N N . PRO A 1 80 ? 5.916 -18.755 -1.070 1.00 46.50 80 PRO A N 1
ATOM 610 C CA . PRO A 1 80 ? 7.148 -18.367 -0.405 1.00 46.50 80 PRO A CA 1
ATOM 611 C C . PRO A 1 80 ? 7.081 -18.836 1.046 1.00 46.50 80 PRO A C 1
ATOM 613 O O . PRO A 1 80 ? 6.351 -18.288 1.871 1.00 46.50 80 PRO A O 1
ATOM 616 N N . THR A 1 81 ? 7.835 -19.890 1.341 1.00 43.38 81 THR A N 1
ATOM 617 C CA . THR A 1 81 ? 8.055 -20.340 2.710 1.00 43.38 81 THR A CA 1
ATOM 618 C C . THR A 1 81 ? 9.044 -19.366 3.333 1.00 43.38 81 THR A C 1
ATOM 620 O O . THR A 1 81 ? 10.139 -19.163 2.813 1.00 43.38 81 THR A O 1
ATOM 623 N N . SER A 1 82 ? 8.640 -18.717 4.419 1.00 55.25 82 SER A N 1
ATOM 624 C CA . SER A 1 82 ? 9.458 -17.787 5.191 1.00 55.25 82 SER A CA 1
ATOM 625 C C . SER A 1 82 ? 10.684 -18.510 5.758 1.00 55.25 82 SER A C 1
ATOM 627 O O . SER A 1 82 ? 10.621 -19.078 6.845 1.00 55.25 82 SER A O 1
ATOM 629 N N . SER A 1 83 ? 11.804 -18.511 5.037 1.00 45.47 83 SER A N 1
ATOM 630 C CA . SER A 1 83 ? 13.093 -18.942 5.576 1.00 45.47 83 SER A CA 1
ATOM 631 C C . SER A 1 83 ? 13.985 -17.730 5.817 1.00 45.47 83 SER A C 1
ATOM 633 O O . SER A 1 83 ? 14.279 -16.950 4.912 1.00 45.47 83 SER A O 1
ATOM 635 N N . SER A 1 84 ? 14.363 -17.601 7.081 1.00 47.62 84 SER A N 1
ATOM 636 C CA . SER A 1 84 ? 15.154 -16.558 7.711 1.00 47.62 84 SER A CA 1
ATOM 637 C C . SER A 1 84 ? 16.438 -16.163 6.970 1.00 47.62 84 SER A C 1
ATOM 639 O O . SER A 1 84 ? 17.101 -16.963 6.320 1.00 47.62 84 SER A O 1
ATOM 641 N N . SER A 1 85 ? 16.785 -14.895 7.164 1.00 56.62 85 SER A N 1
ATOM 642 C CA . SER A 1 85 ? 18.001 -14.172 6.789 1.00 56.62 85 SER A CA 1
ATOM 643 C C . SER A 1 85 ? 19.323 -14.954 6.831 1.00 56.62 85 SER A C 1
ATOM 645 O O . SER A 1 85 ? 19.753 -15.387 7.900 1.00 56.62 85 SER A O 1
ATOM 647 N N . THR A 1 86 ? 20.051 -14.930 5.710 1.00 39.38 86 THR A N 1
ATOM 648 C CA . THR A 1 86 ? 21.521 -14.922 5.678 1.00 39.38 86 THR A CA 1
ATOM 649 C C . THR A 1 86 ? 22.006 -13.735 4.851 1.00 39.38 86 THR A C 1
ATOM 651 O O . THR A 1 86 ? 21.495 -13.432 3.771 1.00 39.38 86 THR A O 1
ATOM 654 N N . ASN A 1 87 ? 22.963 -13.009 5.421 1.00 56.31 87 ASN A N 1
ATOM 655 C CA . ASN A 1 87 ? 23.637 -11.884 4.798 1.00 56.31 87 ASN A CA 1
ATOM 656 C C . ASN A 1 87 ? 24.528 -12.424 3.679 1.00 56.31 87 ASN A C 1
ATOM 658 O O . ASN A 1 87 ? 25.621 -12.905 3.955 1.00 56.31 87 ASN A O 1
ATOM 662 N N . ASP A 1 88 ? 24.071 -12.343 2.436 1.00 44.69 88 ASP A N 1
ATOM 663 C CA . ASP A 1 88 ? 24.898 -12.673 1.285 1.00 44.69 88 ASP A CA 1
ATOM 664 C C . ASP A 1 88 ? 25.185 -11.394 0.516 1.00 44.69 88 ASP A C 1
ATOM 666 O O . ASP A 1 88 ? 24.266 -10.704 0.068 1.00 44.69 88 ASP A O 1
ATOM 670 N N . ASN A 1 89 ? 26.475 -11.098 0.357 1.00 53.09 89 ASN A N 1
ATOM 671 C CA . ASN A 1 89 ? 27.020 -10.155 -0.613 1.00 53.09 89 ASN A CA 1
ATOM 672 C C . ASN A 1 89 ? 26.621 -10.610 -2.028 1.00 53.09 89 ASN A C 1
ATOM 674 O O . ASN A 1 89 ? 27.435 -11.133 -2.789 1.00 53.09 89 ASN A O 1
ATOM 678 N N . LYS A 1 90 ? 25.336 -10.465 -2.363 1.00 58.31 90 LYS A N 1
ATOM 679 C CA . LYS A 1 90 ? 24.752 -10.823 -3.649 1.00 58.31 90 LYS A CA 1
ATOM 680 C C . LYS A 1 90 ? 25.297 -9.851 -4.678 1.00 58.31 90 LYS A C 1
ATOM 682 O O . LYS A 1 90 ? 24.708 -8.803 -4.933 1.00 58.31 90 LYS A O 1
ATOM 687 N N . VAL A 1 91 ? 26.412 -10.230 -5.299 1.00 62.81 91 VAL A N 1
ATOM 688 C CA . VAL A 1 91 ? 26.728 -9.789 -6.655 1.00 62.81 91 VAL A CA 1
ATOM 689 C C . VAL A 1 91 ? 25.433 -9.922 -7.439 1.00 62.81 91 VAL A C 1
ATOM 691 O O . VAL A 1 91 ? 24.861 -11.009 -7.539 1.00 62.81 91 VAL A O 1
ATOM 694 N N . SER A 1 92 ? 24.904 -8.798 -7.909 1.00 80.81 92 SER A N 1
ATOM 695 C CA . SER A 1 92 ? 23.663 -8.807 -8.655 1.00 80.81 92 SER A CA 1
ATOM 696 C C . SER A 1 92 ? 23.944 -9.495 -9.990 1.00 80.81 92 SER A C 1
ATOM 698 O O . SER A 1 92 ? 24.475 -8.873 -10.909 1.00 80.81 92 SER A O 1
ATOM 700 N N . VAL A 1 93 ? 23.658 -10.793 -10.073 1.00 91.12 93 VAL A N 1
ATOM 701 C CA . VAL A 1 93 ? 23.807 -11.591 -11.294 1.00 91.12 93 VAL A CA 1
ATOM 702 C C . VAL A 1 93 ? 22.724 -11.217 -12.305 1.00 91.12 93 VAL A C 1
ATOM 704 O O . VAL A 1 93 ? 21.645 -10.730 -11.952 1.00 91.12 93 VAL A O 1
ATOM 707 N N . CYS A 1 94 ? 23.024 -11.386 -13.586 1.00 92.19 94 CYS A N 1
ATOM 708 C CA . CYS A 1 94 ? 22.116 -11.103 -14.683 1.00 92.19 94 CYS A CA 1
ATOM 709 C C . CYS A 1 94 ? 20.884 -12.014 -14.584 1.00 92.19 94 CYS A C 1
ATOM 711 O O . CYS A 1 94 ? 21.040 -13.230 -14.607 1.00 92.19 94 CYS A O 1
ATOM 713 N N . PRO A 1 95 ? 19.658 -11.470 -14.549 1.00 88.94 95 PRO A N 1
ATOM 714 C CA . PRO A 1 95 ? 18.448 -12.278 -14.374 1.00 88.94 95 PRO A CA 1
ATOM 715 C C . PRO A 1 95 ? 18.051 -13.068 -15.632 1.00 88.94 95 PRO A C 1
ATOM 717 O O . PRO A 1 95 ? 17.128 -13.866 -15.573 1.00 88.94 95 PRO A O 1
ATOM 720 N N . ILE A 1 96 ? 18.732 -12.855 -16.765 1.00 90.25 96 ILE A N 1
ATOM 721 C CA . ILE A 1 96 ? 18.499 -13.604 -18.009 1.00 90.25 96 ILE A CA 1
ATOM 722 C C . ILE A 1 96 ? 19.281 -14.922 -17.993 1.00 90.25 96 ILE A C 1
ATOM 724 O O . ILE A 1 96 ? 18.726 -15.968 -18.299 1.00 90.25 96 ILE A O 1
ATOM 728 N N . CYS A 1 97 ? 20.571 -14.880 -17.636 1.00 93.06 97 CYS A N 1
ATOM 729 C CA . CYS A 1 97 ? 21.441 -16.065 -17.655 1.00 93.06 97 CYS A CA 1
ATOM 730 C C . CYS A 1 97 ? 21.774 -16.629 -16.271 1.00 93.06 97 CYS A C 1
ATOM 732 O O . CYS A 1 97 ? 22.379 -17.693 -16.188 1.00 93.06 97 CYS A O 1
ATOM 734 N N . LEU A 1 98 ? 21.465 -15.898 -15.196 1.00 90.31 98 LEU A N 1
ATOM 735 C CA . LEU A 1 98 ? 21.711 -16.256 -13.790 1.00 90.31 98 LEU A CA 1
ATOM 736 C C . LEU A 1 98 ? 23.167 -16.614 -13.444 1.00 90.31 98 LEU A C 1
ATOM 738 O O . LEU A 1 98 ? 23.440 -17.110 -12.358 1.00 90.31 98 LEU A O 1
ATOM 742 N N . THR A 1 99 ? 24.104 -16.335 -14.351 1.00 90.19 99 THR A N 1
ATOM 743 C CA . THR A 1 99 ? 25.494 -16.805 -14.264 1.00 90.19 99 THR A CA 1
ATOM 744 C C . THR A 1 99 ? 26.476 -15.639 -14.195 1.00 90.19 99 THR A C 1
ATOM 746 O O . THR A 1 99 ? 27.388 -15.628 -13.375 1.00 90.19 99 THR A O 1
ATOM 749 N N . ARG A 1 100 ? 26.294 -14.633 -15.057 1.00 92.25 100 ARG A N 1
ATOM 750 C CA . ARG A 1 100 ? 27.222 -13.501 -15.198 1.00 92.25 100 ARG A CA 1
ATOM 751 C C . ARG A 1 100 ? 26.810 -12.306 -14.341 1.00 92.25 100 ARG A C 1
ATOM 753 O O . ARG A 1 100 ? 25.613 -12.140 -14.100 1.00 92.25 100 ARG A O 1
ATOM 760 N N . PRO A 1 101 ? 27.749 -11.441 -13.921 1.00 93.19 101 PRO A N 1
ATOM 761 C CA . PRO A 1 101 ? 27.413 -10.193 -13.241 1.00 93.19 101 PRO A CA 1
ATOM 762 C C . PRO A 1 101 ? 26.633 -9.246 -14.162 1.00 93.19 101 PRO A C 1
ATOM 764 O O . PRO A 1 101 ? 26.678 -9.359 -15.386 1.00 93.19 101 PRO A O 1
ATOM 767 N N . LYS A 1 102 ? 25.900 -8.304 -13.567 1.00 93.56 102 LYS A N 1
ATOM 768 C CA . LYS A 1 102 ? 25.298 -7.189 -14.303 1.00 93.56 102 LYS A CA 1
ATOM 769 C C . LYS A 1 102 ? 26.369 -6.147 -14.622 1.00 93.56 102 LYS A C 1
ATOM 771 O O . LYS A 1 102 ? 26.743 -5.366 -13.756 1.00 93.56 102 LYS A O 1
ATOM 776 N N . ASP A 1 103 ? 26.835 -6.136 -15.860 1.00 94.75 103 ASP A N 1
ATOM 777 C CA . ASP A 1 103 ? 27.835 -5.206 -16.392 1.00 94.75 103 ASP A CA 1
ATOM 778 C C . ASP A 1 103 ? 27.278 -4.320 -17.525 1.00 94.75 103 ASP A C 1
ATOM 780 O O . ASP A 1 103 ? 28.023 -3.580 -18.159 1.00 94.75 103 ASP A O 1
ATOM 784 N N . LEU A 1 104 ? 25.958 -4.327 -17.758 1.00 94.94 104 LEU A N 1
ATOM 785 C CA . LEU A 1 104 ? 25.289 -3.473 -18.742 1.00 94.94 104 LEU A CA 1
ATOM 786 C C . LEU A 1 104 ? 24.015 -2.839 -18.170 1.00 94.94 104 LEU A C 1
ATOM 788 O O . LEU A 1 104 ? 23.149 -3.536 -17.645 1.00 94.94 104 LEU A O 1
ATOM 792 N N . THR A 1 105 ? 23.867 -1.523 -18.330 1.00 95.88 105 THR A N 1
ATOM 793 C CA . THR A 1 105 ? 22.661 -0.753 -17.974 1.00 95.88 105 THR A CA 1
ATOM 794 C C . THR A 1 105 ? 22.00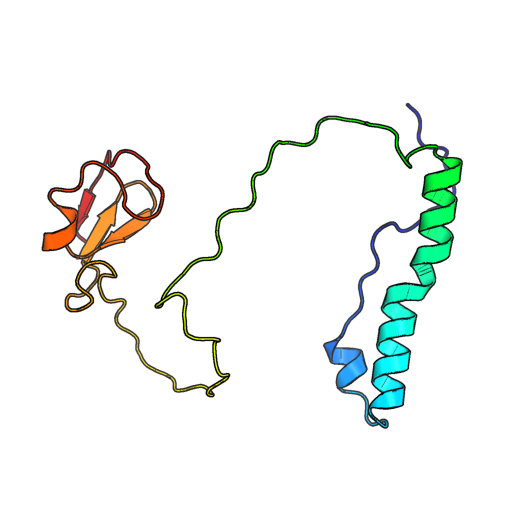4 -0.170 -19.223 1.00 95.88 105 THR A C 1
ATOM 796 O O . THR A 1 105 ? 22.675 0.413 -20.074 1.00 95.88 105 THR A O 1
ATOM 799 N N . PHE A 1 106 ? 20.683 -0.300 -19.338 1.00 96.50 106 PHE A N 1
ATOM 800 C CA . PHE A 1 106 ? 19.893 0.345 -20.390 1.00 96.50 106 PHE A CA 1
ATOM 801 C C . PHE A 1 106 ? 19.495 1.771 -19.991 1.00 96.50 106 PHE A C 1
ATOM 803 O O . PHE A 1 106 ? 19.398 2.077 -18.806 1.00 96.50 106 PHE A O 1
ATOM 810 N N . GLY A 1 107 ? 19.141 2.624 -20.957 1.00 93.12 107 GLY A N 1
ATOM 811 C CA . GLY A 1 107 ? 18.654 3.992 -20.697 1.00 93.12 107 GLY A CA 1
ATOM 812 C C . GLY A 1 107 ? 17.434 4.105 -19.776 1.00 93.12 107 GLY A C 1
ATOM 813 O O . GLY A 1 107 ? 17.181 5.164 -19.217 1.00 93.12 107 GLY A O 1
ATOM 814 N N . CYS A 1 108 ? 16.698 3.009 -19.575 1.00 95.12 108 CYS A N 1
ATOM 815 C CA . CYS A 1 108 ? 15.595 2.927 -18.616 1.00 95.12 108 CYS A CA 1
ATOM 816 C C . CYS A 1 108 ? 16.028 2.577 -17.176 1.00 95.12 108 CYS A C 1
ATOM 818 O O . CYS A 1 108 ? 15.167 2.410 -16.319 1.00 95.12 108 CYS A O 1
ATOM 820 N N . GLY A 1 109 ? 17.327 2.403 -16.914 1.00 93.00 109 GLY A N 1
ATOM 821 C CA . GLY A 1 109 ? 17.887 2.076 -15.598 1.00 93.00 109 GLY A CA 1
ATOM 822 C C . GLY A 1 109 ? 17.956 0.581 -15.260 1.00 93.00 109 GLY A C 1
ATOM 823 O O . GLY A 1 109 ? 18.615 0.210 -14.293 1.00 93.00 109 GLY A O 1
ATOM 824 N N . HIS A 1 110 ? 17.332 -0.299 -16.048 1.00 95.44 110 HIS A N 1
ATOM 825 C CA . HIS A 1 110 ? 17.426 -1.747 -15.840 1.00 95.44 110 HIS A CA 1
ATOM 826 C C . HIS A 1 110 ? 18.745 -2.332 -16.351 1.00 95.44 110 HIS A C 1
ATOM 828 O O . HIS A 1 110 ? 19.366 -1.790 -17.265 1.00 95.44 110 HIS A O 1
ATOM 834 N N . GLN A 1 111 ? 19.145 -3.469 -15.777 1.00 95.31 111 GLN A N 1
ATOM 835 C CA . GLN A 1 111 ? 20.489 -4.017 -15.939 1.00 95.31 111 GLN A CA 1
ATOM 836 C C . GLN A 1 111 ? 20.500 -5.505 -16.310 1.00 95.31 111 GLN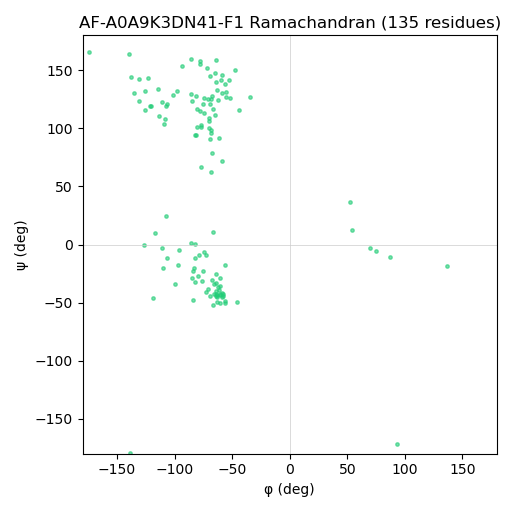 A C 1
ATOM 838 O O . GLN A 1 111 ? 19.718 -6.303 -15.785 1.00 95.31 111 GLN A O 1
ATOM 843 N N . THR A 1 112 ? 21.444 -5.887 -17.168 1.00 95.12 112 THR A N 1
ATOM 844 C CA . THR A 1 112 ? 21.746 -7.269 -17.580 1.00 95.12 112 THR A CA 1
ATOM 845 C C . THR A 1 112 ? 23.260 -7.463 -17.652 1.00 95.12 112 THR A C 1
ATOM 847 O O . THR A 1 112 ? 24.012 -6.529 -17.385 1.00 95.12 112 THR A O 1
ATOM 850 N N . CYS A 1 113 ? 23.727 -8.658 -18.021 1.00 96.06 113 CYS A N 1
ATOM 851 C CA . CYS A 1 113 ? 25.106 -8.786 -18.477 1.00 96.06 113 CYS A CA 1
ATOM 852 C C . CYS A 1 113 ? 25.249 -8.288 -19.930 1.00 96.06 113 CYS A C 1
ATOM 854 O O . CYS A 1 113 ? 24.257 -8.287 -20.673 1.00 96.06 113 CYS A O 1
ATOM 856 N N . CYS A 1 114 ? 26.458 -7.917 -20.353 1.00 95.44 114 CYS A N 1
ATOM 857 C CA . CYS A 1 114 ? 26.770 -7.428 -21.697 1.00 95.44 114 CYS A CA 1
ATOM 858 C C . CYS A 1 114 ? 26.342 -8.429 -22.768 1.00 95.44 114 CYS A C 1
ATOM 860 O O . CYS A 1 114 ? 25.613 -8.073 -23.688 1.00 95.44 114 CYS A O 1
ATOM 862 N N . GLU A 1 115 ? 26.711 -9.696 -22.598 1.00 95.06 115 GLU A N 1
ATOM 863 C CA . GLU A 1 115 ? 26.399 -10.746 -23.570 1.00 95.06 115 GLU A CA 1
ATOM 864 C C . GLU A 1 115 ? 24.892 -10.978 -23.758 1.00 95.06 115 GLU A C 1
ATOM 866 O O . GLU A 1 115 ? 24.447 -11.200 -24.876 1.00 95.06 115 GLU A O 1
ATOM 871 N N . CYS A 1 116 ? 24.080 -10.886 -22.698 1.00 96.00 116 CYS A N 1
ATOM 872 C CA . CYS A 1 116 ? 22.625 -11.014 -22.841 1.00 96.00 116 CYS A CA 1
ATOM 873 C C . CYS A 1 116 ? 21.964 -9.721 -23.336 1.00 96.00 116 CYS A C 1
ATOM 875 O O . CYS A 1 116 ? 20.877 -9.778 -23.897 1.00 96.00 116 CYS A O 1
ATOM 877 N N . GLY A 1 117 ? 22.563 -8.557 -23.072 1.00 94.25 117 GLY A N 1
ATOM 878 C CA . GLY A 1 117 ? 21.936 -7.259 -23.322 1.00 94.25 117 GLY A CA 1
ATOM 879 C C . GLY A 1 117 ? 22.322 -6.590 -24.641 1.00 94.25 117 GLY A C 1
ATOM 880 O O . GLY A 1 117 ? 21.612 -5.685 -25.090 1.00 94.25 117 GLY A O 1
ATOM 881 N N . VAL A 1 118 ? 23.420 -7.004 -25.283 1.00 92.12 118 VAL A N 1
ATOM 882 C CA . VAL A 1 118 ? 23.970 -6.322 -26.468 1.00 92.12 118 VAL A CA 1
ATOM 883 C C . VAL A 1 118 ? 23.045 -6.389 -27.686 1.00 92.12 118 VAL A C 1
ATOM 885 O O . VAL A 1 118 ? 22.914 -5.385 -28.384 1.00 92.12 118 VAL A O 1
ATOM 888 N N . GLU A 1 119 ? 22.294 -7.477 -27.867 1.00 93.00 119 GLU A N 1
ATOM 889 C CA . GLU A 1 119 ? 21.380 -7.650 -29.012 1.00 93.00 119 GLU A CA 1
ATOM 890 C C . GLU A 1 119 ? 19.919 -7.273 -28.712 1.00 93.00 119 GLU A C 1
ATOM 892 O O . GLU A 1 119 ? 19.086 -7.237 -29.612 1.00 93.00 119 GLU A O 1
ATOM 897 N N . LEU A 1 120 ? 19.579 -6.927 -27.464 1.00 94.38 120 LEU A N 1
ATOM 898 C CA . LEU A 1 120 ? 18.196 -6.589 -27.111 1.00 94.38 120 LEU A CA 1
ATOM 899 C C . LEU A 1 120 ? 17.773 -5.236 -27.698 1.00 94.38 120 LEU A C 1
ATOM 901 O O . LEU A 1 120 ? 18.409 -4.215 -27.426 1.00 94.38 120 LEU A O 1
ATOM 905 N N . SER A 1 121 ? 16.678 -5.209 -28.459 1.00 96.25 121 SER A N 1
ATOM 906 C CA . SER A 1 121 ? 16.041 -3.962 -28.919 1.00 96.25 121 SER A CA 1
ATOM 907 C C . SER A 1 121 ? 15.077 -3.384 -27.879 1.00 96.25 121 SER A C 1
ATOM 909 O O . SER A 1 121 ? 14.911 -2.170 -27.801 1.00 96.25 121 SER A O 1
ATOM 911 N N . TYR A 1 122 ? 14.481 -4.239 -27.045 1.00 96.38 122 TYR A N 1
ATOM 912 C CA . TYR A 1 122 ? 13.531 -3.863 -25.999 1.00 96.38 122 TYR A CA 1
ATOM 913 C C . TYR A 1 122 ? 14.011 -4.349 -24.636 1.00 96.38 122 TYR A C 1
ATOM 915 O O . TYR A 1 122 ? 14.589 -5.429 -24.508 1.00 96.38 122 TYR A O 1
ATOM 923 N N . CYS A 1 123 ? 13.768 -3.543 -23.607 1.00 94.50 123 CYS A N 1
ATOM 924 C CA . CYS A 1 123 ? 14.101 -3.901 -22.240 1.00 94.50 123 CYS A CA 1
ATOM 925 C C . CYS A 1 123 ? 13.191 -5.049 -21.765 1.00 94.50 123 CYS A C 1
ATOM 927 O O . CYS A 1 123 ? 11.971 -4.873 -21.762 1.00 94.50 123 CYS A O 1
ATOM 929 N N . PRO A 1 124 ? 13.736 -6.182 -21.288 1.00 91.19 124 PRO A N 1
ATOM 930 C CA . PRO A 1 124 ? 12.930 -7.334 -20.883 1.00 91.19 124 PRO A CA 1
ATOM 931 C C . PRO A 1 124 ? 12.168 -7.112 -19.566 1.00 91.19 124 PRO A C 1
ATOM 933 O O . PRO A 1 124 ? 11.326 -7.925 -19.208 1.00 91.19 124 PRO A O 1
ATOM 936 N N . PHE A 1 125 ? 12.447 -6.020 -18.844 1.00 92.19 125 PHE A N 1
ATOM 937 C CA . PHE A 1 125 ? 11.809 -5.710 -17.558 1.00 92.19 125 PHE A CA 1
ATOM 938 C C . PHE A 1 125 ? 10.674 -4.693 -17.674 1.00 92.19 125 PHE A C 1
ATOM 940 O O . PHE A 1 125 ? 9.711 -4.767 -16.922 1.00 92.19 125 PHE A O 1
ATOM 947 N N . CYS A 1 126 ? 10.780 -3.731 -18.596 1.00 94.69 126 CYS A N 1
ATOM 948 C CA . CYS A 1 126 ? 9.790 -2.658 -18.737 1.00 94.69 126 CYS A CA 1
ATOM 949 C C . CYS A 1 126 ? 9.217 -2.506 -20.149 1.00 94.69 126 CYS A C 1
ATOM 951 O O . CYS A 1 126 ? 8.406 -1.615 -20.370 1.00 94.69 126 CYS A O 1
ATOM 953 N N . GLY A 1 127 ? 9.649 -3.322 -21.115 1.00 92.19 127 GLY A N 1
ATOM 954 C CA . GLY A 1 127 ? 9.139 -3.305 -22.490 1.00 92.19 127 GLY A CA 1
ATOM 955 C C . GLY A 1 127 ? 9.521 -2.071 -23.315 1.00 92.19 127 GLY A C 1
ATOM 956 O O . GLY A 1 127 ? 9.203 -2.012 -24.497 1.00 92.19 127 GLY A O 1
ATOM 957 N N . ASN A 1 128 ? 10.219 -1.092 -22.733 1.00 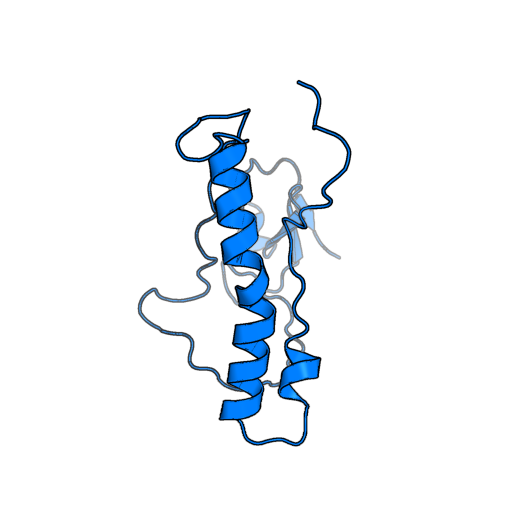92.88 128 ASN A N 1
ATOM 958 C CA . ASN A 1 128 ? 10.636 0.119 -23.438 1.00 92.88 128 ASN A CA 1
ATOM 959 C C . ASN A 1 128 ? 11.722 -0.176 -24.482 1.00 92.88 128 ASN A C 1
ATOM 961 O O . ASN A 1 128 ? 12.613 -0.999 -24.249 1.00 92.88 128 ASN A O 1
ATOM 965 N N . LEU A 1 129 ? 11.683 0.550 -25.604 1.00 95.62 129 LEU A N 1
ATOM 966 C CA . LEU A 1 129 ? 12.742 0.530 -26.615 1.00 95.62 129 LEU A CA 1
ATOM 967 C C . LEU A 1 129 ? 14.073 0.966 -25.983 1.00 95.62 129 LEU A C 1
ATOM 969 O O . LEU A 1 129 ? 14.151 2.003 -25.319 1.00 95.62 129 LEU A O 1
ATOM 973 N N . ILE A 1 130 ? 15.130 0.185 -26.195 1.00 96.88 130 ILE A N 1
ATOM 974 C CA . ILE A 1 130 ? 16.456 0.488 -25.659 1.00 96.88 130 ILE A CA 1
ATOM 975 C C . ILE A 1 130 ? 17.129 1.518 -26.566 1.00 96.88 130 ILE A C 1
ATOM 977 O O . ILE A 1 130 ? 17.661 1.186 -27.620 1.00 96.88 130 ILE A O 1
ATOM 981 N N . GLN A 1 131 ? 17.118 2.776 -26.130 1.00 93.06 131 GLN A N 1
ATOM 982 C CA . GLN A 1 131 ? 17.792 3.871 -26.836 1.00 93.06 131 GLN A CA 1
ATOM 983 C C . GLN A 1 131 ? 19.290 3.943 -26.520 1.00 93.06 131 GLN A C 1
ATOM 985 O O . GLN A 1 131 ? 20.085 4.338 -27.366 1.00 93.06 131 GLN A O 1
ATOM 990 N N . THR A 1 132 ? 19.685 3.563 -25.303 1.00 94.06 132 THR A N 1
ATOM 991 C CA . THR A 1 132 ? 21.075 3.636 -24.839 1.00 94.06 132 THR A CA 1
ATOM 992 C C . THR A 1 132 ? 21.462 2.383 -24.060 1.00 94.06 132 THR A C 1
ATOM 994 O O . THR A 1 132 ? 20.646 1.805 -23.334 1.00 94.06 132 THR A O 1
ATOM 997 N N . LYS A 1 133 ? 22.722 1.962 -24.222 1.00 96.31 133 LYS A N 1
ATOM 998 C CA . LYS A 1 133 ? 23.351 0.839 -23.516 1.00 96.31 133 LYS A CA 1
ATOM 999 C C . LYS A 1 133 ? 24.692 1.309 -22.963 1.00 96.31 133 LYS A C 1
ATOM 1001 O O . LYS A 1 133 ? 25.524 1.798 -23.722 1.00 96.31 133 LYS A O 1
ATOM 1006 N N . VAL A 1 134 ? 24.886 1.183 -21.656 1.00 95.69 134 VAL A N 1
ATOM 1007 C CA . VAL A 1 134 ? 26.088 1.640 -20.952 1.00 95.69 134 VAL A CA 1
ATOM 1008 C C . VAL A 1 134 ? 26.729 0.454 -20.251 1.00 95.69 134 VAL A C 1
ATOM 1010 O O . VAL A 1 134 ? 26.104 -0.165 -19.391 1.00 95.69 134 VAL A O 1
ATOM 1013 N N . VAL A 1 135 ? 27.970 0.143 -20.622 1.00 93.56 135 VAL A N 1
ATOM 1014 C CA . VAL A 1 135 ? 28.782 -0.861 -19.926 1.00 93.56 135 VAL A CA 1
ATOM 1015 C C . VAL A 1 135 ? 29.251 -0.268 -18.601 1.00 93.56 135 VAL A C 1
ATOM 1017 O O . VAL A 1 135 ? 29.824 0.824 -18.576 1.00 93.56 135 VAL A O 1
ATOM 1020 N N . LEU A 1 136 ? 28.983 -0.974 -17.508 1.00 87.19 136 LEU A N 1
ATOM 1021 C CA . LEU A 1 136 ? 29.411 -0.603 -16.166 1.00 87.19 136 LEU A CA 1
ATOM 1022 C C . LEU A 1 136 ? 30.870 -1.034 -16.005 1.00 87.19 136 LEU A C 1
ATOM 1024 O O . LEU A 1 136 ? 31.176 -2.218 -16.126 1.00 87.19 136 LEU A O 1
ATOM 1028 N N . ARG A 1 137 ? 31.762 -0.061 -15.814 1.00 76.88 137 ARG A N 1
ATOM 1029 C CA . ARG A 1 137 ? 33.179 -0.299 -15.517 1.00 76.88 137 ARG A CA 1
ATOM 1030 C C . ARG A 1 137 ? 33.422 -0.329 -14.020 1.00 76.88 137 ARG A C 1
ATOM 1032 O O . ARG A 1 137 ? 32.699 0.407 -13.312 1.00 76.88 137 ARG A O 1
#

Mean predicted aligned error: 17.64 Å

Nearest PDB structures (foldseek):
  8v0d-assembly1_A  TM=9.559E-01  e=1.693E-04  Homo sapiens
  8v0d-assembly1_B  TM=9.551E-01  e=2.367E-04  Homo sapiens
  7ajt-assembly1_UC  TM=2.004E-01  e=3.904E+00  Saccharomyces cerevisiae S288C